Protein AF-A0A2V6BIV1-F1 (afdb_monomer_lite)

Secondary structure (DSSP, 8-state):
-HHHHHIIIIIS-S-GGG---TT-HHHHHHHHHHHTTTTSS-HHHHHHHHHSS-S-SHHHHHHHHHHHHHHHHHTTTS--S--

Structure (mmCIF, N/CA/C/O backbone):
data_AF-A0A2V6BIV1-F1
#
_entry.id   AF-A0A2V6BIV1-F1
#
loop_
_atom_site.group_PDB
_atom_site.id
_atom_site.type_symbol
_atom_site.label_atom_id
_atom_site.label_alt_id
_atom_site.label_comp_id
_atom_site.label_asym_id
_atom_site.label_entity_id
_atom_site.label_seq_id
_atom_site.pdbx_PDB_ins_code
_atom_site.Cartn_x
_atom_site.Cartn_y
_atom_site.Cartn_z
_atom_site.occupancy
_atom_site.B_iso_or_equiv
_atom_site.auth_seq_id
_atom_site.auth_comp_id
_atom_site.auth_asym_id
_atom_site.auth_atom_id
_atom_site.pdbx_PDB_model_num
ATOM 1 N N . MET A 1 1 ? -2.987 1.017 -1.677 1.00 92.69 1 MET A N 1
ATOM 2 C CA . MET A 1 1 ? -2.939 -0.276 -0.956 1.00 92.69 1 MET A CA 1
ATOM 3 C C . MET A 1 1 ? -2.737 -1.484 -1.868 1.00 92.69 1 MET A C 1
ATOM 5 O O . MET A 1 1 ? -1.993 -2.359 -1.464 1.00 92.69 1 MET A O 1
ATOM 9 N N . GLN A 1 2 ? -3.301 -1.544 -3.084 1.00 97.12 2 GLN A N 1
ATOM 10 C CA . GLN A 1 2 ? -3.174 -2.730 -3.960 1.00 97.12 2 GLN A CA 1
ATOM 11 C C . GLN A 1 2 ? -1.728 -3.110 -4.327 1.00 97.12 2 GLN A C 1
ATOM 13 O O . GLN A 1 2 ? -1.367 -4.274 -4.212 1.00 97.12 2 GLN A O 1
ATOM 18 N N . LEU A 1 3 ? -0.867 -2.142 -4.676 1.00 97.75 3 LEU A N 1
ATOM 19 C CA . LEU A 1 3 ? 0.557 -2.424 -4.931 1.00 97.75 3 LEU A CA 1
ATOM 20 C C . LEU A 1 3 ? 1.249 -3.042 -3.705 1.00 97.75 3 LEU A C 1
ATOM 22 O O . LEU A 1 3 ? 2.001 -4.000 -3.830 1.00 97.75 3 LEU A O 1
ATOM 26 N N . HIS A 1 4 ? 0.963 -2.506 -2.517 1.00 98.00 4 HIS A N 1
ATOM 27 C CA . HIS A 1 4 ? 1.511 -3.007 -1.259 1.00 98.00 4 HIS A CA 1
ATOM 28 C C . HIS A 1 4 ? 0.991 -4.409 -0.918 1.00 98.00 4 HIS A C 1
ATOM 30 O O . HIS A 1 4 ? 1.782 -5.270 -0.555 1.00 98.00 4 HIS A O 1
ATOM 36 N N . ASP A 1 5 ? -0.306 -4.664 -1.105 1.00 98.12 5 ASP A N 1
ATOM 37 C CA . ASP A 1 5 ? -0.912 -5.988 -0.920 1.00 98.12 5 ASP A CA 1
ATOM 38 C C . ASP A 1 5 ? -0.277 -7.032 -1.850 1.00 98.12 5 ASP A C 1
ATOM 40 O O . ASP A 1 5 ? 0.076 -8.125 -1.403 1.00 98.12 5 ASP A O 1
ATOM 44 N N . TYR A 1 6 ? -0.052 -6.672 -3.120 1.00 98.31 6 TYR A N 1
ATOM 45 C CA . TYR A 1 6 ? 0.641 -7.530 -4.077 1.00 98.31 6 TYR A CA 1
ATOM 46 C C . TYR A 1 6 ? 2.081 -7.808 -3.639 1.00 98.31 6 TYR A C 1
ATOM 48 O O . TYR A 1 6 ? 2.454 -8.971 -3.507 1.00 98.31 6 TYR A O 1
ATOM 56 N N . ILE A 1 7 ? 2.876 -6.769 -3.353 1.00 98.50 7 ILE A N 1
ATOM 57 C CA . ILE A 1 7 ? 4.262 -6.928 -2.888 1.00 98.50 7 ILE A CA 1
ATOM 58 C C . ILE A 1 7 ? 4.313 -7.835 -1.656 1.00 98.50 7 ILE A C 1
ATOM 60 O O . ILE A 1 7 ? 5.032 -8.834 -1.656 1.00 98.50 7 ILE A O 1
ATOM 64 N N . ALA A 1 8 ? 3.526 -7.521 -0.626 1.00 98.50 8 ALA A N 1
ATOM 65 C CA . ALA A 1 8 ? 3.533 -8.251 0.631 1.00 98.50 8 ALA A CA 1
ATOM 66 C C . ALA A 1 8 ? 3.193 -9.731 0.424 1.00 98.50 8 ALA A C 1
ATOM 68 O O . ALA A 1 8 ? 3.926 -10.603 0.881 1.00 98.50 8 ALA A O 1
ATOM 69 N N . ARG A 1 9 ? 2.118 -10.038 -0.312 1.00 97.81 9 ARG A N 1
ATOM 70 C CA . ARG A 1 9 ? 1.609 -11.414 -0.425 1.00 97.81 9 ARG A CA 1
ATOM 71 C C . ARG A 1 9 ? 2.283 -12.242 -1.513 1.00 97.81 9 ARG A C 1
ATOM 73 O O . ARG A 1 9 ? 2.376 -13.461 -1.363 1.00 97.81 9 ARG A O 1
ATOM 80 N N . LYS A 1 10 ? 2.680 -11.617 -2.622 1.00 98.06 10 LYS A N 1
ATOM 81 C CA . LYS A 1 10 ? 3.162 -12.308 -3.829 1.00 98.06 10 LYS A CA 1
ATOM 82 C C . LYS A 1 10 ? 4.674 -12.298 -3.979 1.00 98.06 10 LYS A C 1
ATOM 84 O O . LYS A 1 10 ? 5.179 -13.243 -4.563 1.00 98.06 10 LYS A O 1
ATOM 89 N N . ILE A 1 11 ? 5.358 -11.274 -3.467 1.00 98.12 11 ILE A N 1
ATOM 90 C CA . ILE A 1 11 ? 6.821 -11.160 -3.560 1.00 98.12 11 ILE A CA 1
ATOM 91 C C . ILE A 1 11 ? 7.457 -11.518 -2.217 1.00 98.12 11 ILE A C 1
ATOM 93 O O . ILE A 1 11 ? 8.296 -12.403 -2.125 1.00 98.12 11 ILE A O 1
ATOM 97 N N . LEU A 1 12 ? 7.030 -10.851 -1.143 1.00 98.31 12 LEU A N 1
ATOM 98 C CA . LEU A 1 12 ? 7.636 -11.025 0.180 1.00 98.31 12 LEU A CA 1
ATOM 99 C C . LEU A 1 12 ? 7.082 -12.226 0.950 1.00 98.31 12 LEU A C 1
ATOM 101 O O . LEU A 1 12 ? 7.710 -12.670 1.906 1.00 98.31 12 LEU A O 1
ATOM 105 N N . HIS A 1 13 ? 5.902 -12.721 0.568 1.00 97.69 13 HIS A N 1
ATOM 106 C CA . HIS A 1 13 ? 5.151 -13.751 1.293 1.00 97.69 13 HIS A CA 1
ATOM 107 C C . HIS A 1 13 ? 4.976 -13.438 2.791 1.00 97.69 13 HIS A C 1
ATOM 109 O O . HIS A 1 13 ? 5.037 -14.315 3.650 1.00 97.69 13 HIS A O 1
ATOM 115 N N . GLN A 1 14 ? 4.735 -12.165 3.098 1.00 97.81 14 GLN A N 1
ATOM 116 C CA . GLN A 1 14 ? 4.564 -11.627 4.443 1.00 97.81 14 GLN A CA 1
ATOM 117 C C . GLN A 1 14 ? 3.166 -11.011 4.619 1.00 97.81 14 GLN A C 1
ATOM 119 O O . GLN A 1 14 ? 2.529 -10.605 3.640 1.00 97.81 14 GLN A O 1
ATOM 124 N N . PRO A 1 15 ? 2.669 -10.893 5.864 1.00 97.44 15 PRO A N 1
ATOM 125 C CA . PRO A 1 15 ? 1.466 -10.120 6.143 1.00 97.44 15 PRO A CA 1
ATOM 126 C C . PRO A 1 15 ? 1.660 -8.648 5.736 1.00 97.44 15 PRO A C 1
ATOM 128 O O . PRO A 1 15 ? 2.672 -8.058 6.120 1.00 97.44 15 PRO A O 1
ATOM 131 N N . PRO A 1 16 ? 0.702 -8.022 5.023 1.00 97.06 16 PRO A N 1
ATOM 132 C CA . PRO A 1 16 ? 0.793 -6.606 4.655 1.00 97.06 16 PRO A CA 1
ATOM 133 C C . PRO A 1 16 ? 1.067 -5.681 5.851 1.00 97.06 16 PRO A C 1
ATOM 135 O O . PRO A 1 16 ? 1.858 -4.752 5.760 1.00 97.06 16 PRO A O 1
ATOM 138 N N . GLN A 1 17 ? 0.481 -5.980 7.013 1.00 96.69 17 GLN A N 1
ATOM 139 C CA . GLN A 1 17 ? 0.591 -5.160 8.223 1.00 96.69 17 GLN A CA 1
ATOM 140 C C . GLN A 1 17 ? 1.995 -5.128 8.845 1.00 96.69 17 GLN A C 1
ATOM 142 O O . GLN A 1 17 ? 2.258 -4.276 9.689 1.00 96.69 17 GLN A O 1
ATOM 147 N N . SER A 1 18 ? 2.879 -6.059 8.483 1.00 96.50 18 SER A N 1
ATOM 148 C CA . SER A 1 18 ? 4.192 -6.212 9.121 1.00 96.50 18 SER A CA 1
ATOM 149 C C . SER A 1 18 ? 5.333 -6.433 8.130 1.00 96.50 18 SER A C 1
ATOM 151 O O . SER A 1 18 ? 6.431 -6.794 8.549 1.00 96.50 18 SER A O 1
ATOM 153 N N . CYS A 1 19 ? 5.091 -6.283 6.825 1.00 97.38 19 CYS A N 1
ATOM 154 C CA . CYS A 1 19 ? 6.127 -6.524 5.829 1.00 97.38 19 CYS A CA 1
ATOM 155 C C . CYS A 1 19 ? 7.125 -5.362 5.737 1.00 97.38 19 CYS A C 1
A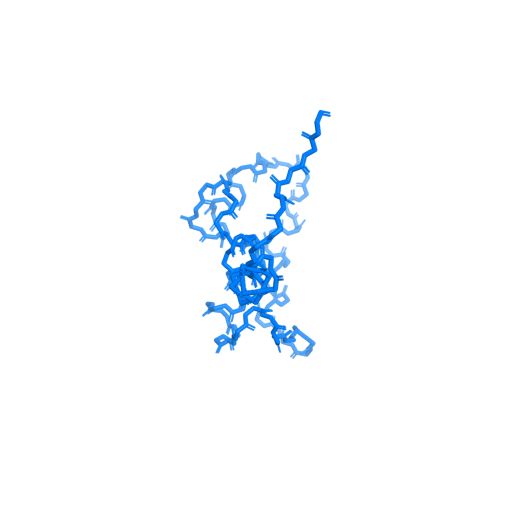TOM 157 O O . CYS A 1 19 ? 6.777 -4.206 5.986 1.00 97.38 19 CYS A O 1
ATOM 159 N N . ASN A 1 20 ? 8.351 -5.665 5.308 1.00 97.62 20 ASN A N 1
ATOM 160 C CA . ASN A 1 20 ? 9.401 -4.678 5.067 1.00 97.62 20 ASN A CA 1
ATOM 161 C C . ASN A 1 20 ? 10.047 -4.907 3.695 1.00 97.62 20 ASN A C 1
ATOM 163 O O . ASN A 1 20 ? 10.339 -6.038 3.319 1.00 97.62 20 ASN A O 1
ATOM 167 N N . TYR A 1 21 ? 10.252 -3.826 2.944 1.00 97.81 21 TYR A N 1
ATOM 168 C CA . TYR A 1 21 ? 10.776 -3.865 1.576 1.00 97.81 21 TYR A CA 1
ATOM 16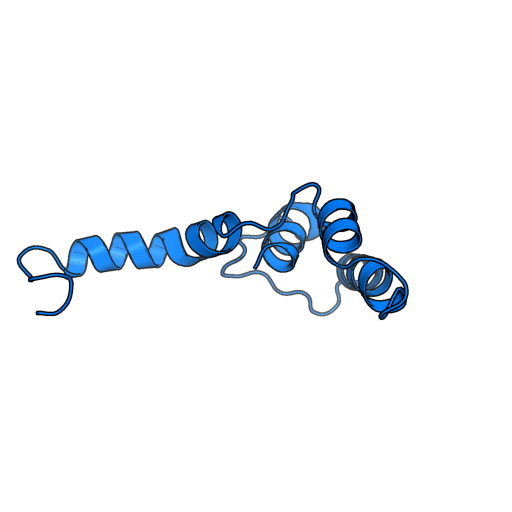9 C C . TYR A 1 21 ? 12.294 -3.690 1.517 1.00 97.81 21 TYR A C 1
ATOM 171 O O . TYR A 1 21 ? 12.887 -3.913 0.462 1.00 97.81 21 TYR A O 1
ATOM 179 N N . ALA A 1 22 ? 12.902 -3.221 2.612 1.00 97.81 22 ALA A N 1
ATOM 180 C CA . ALA A 1 22 ? 14.319 -2.898 2.664 1.00 97.81 22 ALA A CA 1
ATOM 181 C C . ALA A 1 22 ? 15.177 -4.083 2.199 1.00 97.81 22 ALA A C 1
ATOM 183 O O . ALA A 1 22 ? 14.869 -5.240 2.482 1.00 97.81 22 ALA A O 1
ATOM 184 N N . ASP A 1 23 ? 16.230 -3.766 1.444 1.00 97.25 23 ASP A N 1
ATOM 185 C CA . ASP A 1 23 ? 17.205 -4.718 0.904 1.00 97.25 23 ASP A CA 1
ATOM 186 C C . ASP A 1 23 ? 16.630 -5.831 0.005 1.00 97.25 23 ASP A C 1
ATOM 188 O O . ASP A 1 23 ? 17.335 -6.774 -0.360 1.00 97.25 23 ASP A O 1
ATOM 192 N N . ASN A 1 24 ? 15.374 -5.704 -0.445 1.00 98.38 24 ASN A N 1
ATOM 193 C CA . ASN A 1 24 ? 14.766 -6.654 -1.367 1.00 98.38 24 ASN A CA 1
ATOM 194 C C . ASN A 1 24 ? 14.874 -6.183 -2.830 1.00 98.38 24 ASN A C 1
ATOM 196 O O . ASN A 1 24 ? 14.117 -5.331 -3.307 1.00 98.38 24 ASN A O 1
ATOM 200 N N . LYS A 1 25 ? 15.815 -6.780 -3.570 1.00 98.44 25 LYS A N 1
ATOM 201 C CA . LYS A 1 25 ? 16.044 -6.467 -4.991 1.00 98.44 25 LYS A CA 1
ATOM 202 C C . LYS A 1 25 ? 14.849 -6.802 -5.880 1.00 98.44 25 LYS A C 1
ATOM 204 O O . LYS A 1 25 ? 14.593 -6.061 -6.821 1.00 98.44 25 LYS A O 1
ATOM 209 N N . GLU A 1 26 ? 14.120 -7.875 -5.588 1.00 98.44 26 GLU A N 1
ATOM 210 C CA . GLU A 1 26 ? 12.962 -8.291 -6.384 1.00 98.44 26 GLU A CA 1
ATOM 211 C C . GLU A 1 26 ? 11.830 -7.260 -6.301 1.00 98.44 26 GLU A C 1
ATOM 213 O O . GLU A 1 26 ? 11.313 -6.826 -7.332 1.00 98.44 26 GLU A O 1
ATOM 218 N N . VAL A 1 27 ? 11.523 -6.772 -5.093 1.00 98.62 27 VAL A N 1
ATOM 219 C CA . VAL A 1 27 ? 10.575 -5.666 -4.881 1.00 98.62 27 VAL A CA 1
ATOM 220 C C . VAL A 1 27 ? 11.037 -4.410 -5.616 1.00 98.62 27 VAL A C 1
ATOM 222 O O . VAL A 1 27 ? 10.235 -3.768 -6.296 1.00 98.62 27 VAL A O 1
ATOM 225 N N . GLY A 1 28 ? 12.328 -4.075 -5.532 1.00 98.50 28 GLY A N 1
ATOM 226 C CA . GLY A 1 28 ? 12.905 -2.941 -6.255 1.00 98.50 28 GLY A CA 1
ATOM 227 C C . GLY A 1 28 ? 12.750 -3.062 -7.775 1.00 98.50 28 GLY A C 1
ATOM 228 O O . GLY A 1 28 ? 12.305 -2.119 -8.428 1.00 98.50 28 GLY A O 1
ATOM 229 N N . THR A 1 29 ? 13.057 -4.230 -8.348 1.00 98.62 29 THR A N 1
ATOM 230 C CA . THR A 1 29 ? 12.881 -4.504 -9.781 1.00 98.62 29 THR A CA 1
ATOM 231 C C . THR A 1 29 ? 11.416 -4.404 -10.197 1.00 98.62 29 THR A C 1
ATOM 233 O O . THR A 1 29 ? 11.112 -3.783 -11.219 1.00 98.62 29 THR A O 1
ATOM 236 N N . TRP A 1 30 ? 10.504 -4.967 -9.405 1.00 98.38 30 TRP A N 1
ATOM 237 C CA . TRP A 1 30 ? 9.071 -4.910 -9.678 1.00 98.38 30 TRP A CA 1
ATOM 238 C C . TRP A 1 30 ? 8.542 -3.470 -9.651 1.00 98.38 30 TRP A C 1
ATOM 240 O O . TRP A 1 30 ? 7.912 -3.034 -10.614 1.00 98.38 30 TRP A O 1
ATOM 250 N N . LEU A 1 31 ? 8.881 -2.689 -8.619 1.00 98.31 31 LEU A N 1
ATOM 251 C CA . LEU A 1 31 ? 8.519 -1.270 -8.535 1.0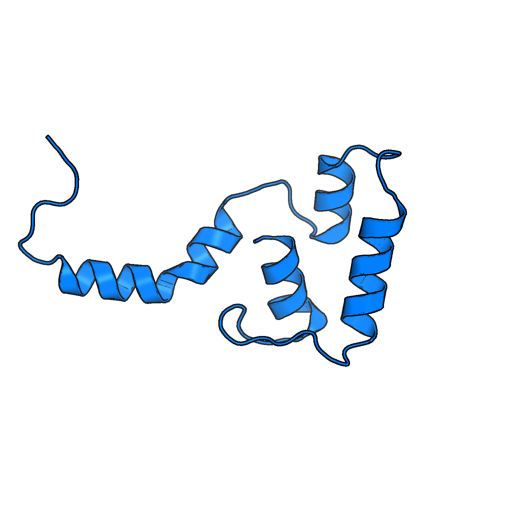0 98.31 31 LEU A CA 1
ATOM 252 C C . LEU A 1 31 ? 9.104 -0.466 -9.698 1.00 98.31 31 LEU A C 1
ATOM 254 O O . LEU A 1 31 ? 8.395 0.328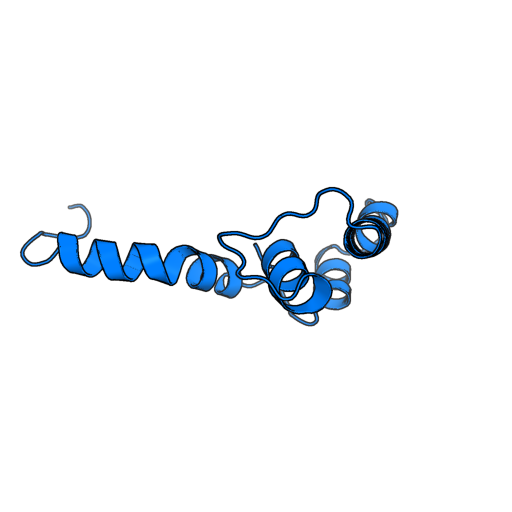 -10.314 1.00 98.31 31 LEU A O 1
ATOM 258 N N . ASN A 1 32 ? 10.371 -0.693 -10.049 1.00 98.31 32 ASN A N 1
ATOM 259 C CA . ASN A 1 32 ? 11.010 0.001 -11.162 1.00 98.31 32 ASN A CA 1
ATOM 260 C C . ASN A 1 32 ? 10.295 -0.267 -12.497 1.00 98.31 32 ASN A C 1
ATOM 262 O O . ASN A 1 32 ? 10.156 0.645 -13.306 1.00 98.31 32 ASN A O 1
ATOM 266 N N . ASN A 1 33 ? 9.786 -1.483 -12.727 1.00 97.50 33 ASN A N 1
ATOM 267 C CA . ASN A 1 33 ? 9.028 -1.806 -13.941 1.00 97.50 33 ASN A CA 1
ATOM 268 C C . ASN A 1 33 ? 7.725 -1.007 -14.086 1.00 97.50 33 ASN A C 1
ATOM 270 O O . ASN A 1 33 ? 7.295 -0.764 -15.214 1.00 97.50 33 ASN A O 1
ATOM 274 N N . ILE A 1 34 ? 7.142 -0.579 -12.969 1.00 97.00 34 ILE A N 1
ATOM 275 C CA . ILE A 1 34 ? 5.962 0.285 -12.922 1.00 97.00 34 ILE A CA 1
ATOM 276 C C . ILE A 1 34 ? 6.391 1.746 -13.082 1.00 97.00 34 ILE A C 1
ATOM 278 O O . ILE A 1 34 ? 5.934 2.440 -13.986 1.00 97.00 34 ILE A O 1
ATOM 282 N N . LEU A 1 35 ? 7.307 2.205 -12.224 1.00 97.38 35 LEU A N 1
ATOM 283 C CA . LEU A 1 35 ? 7.695 3.613 -12.112 1.00 97.38 35 LEU A CA 1
ATOM 284 C C . LEU A 1 35 ? 8.384 4.142 -13.375 1.00 97.38 35 LEU A C 1
ATOM 286 O O . LEU A 1 35 ? 8.156 5.289 -13.756 1.00 97.38 35 LEU A O 1
ATOM 290 N N . LYS A 1 36 ? 9.170 3.307 -14.072 1.00 97.56 36 LYS A N 1
ATOM 291 C CA . LYS A 1 36 ? 9.881 3.705 -15.298 1.00 97.56 36 LYS A CA 1
ATOM 292 C C . LYS A 1 36 ? 8.957 4.113 -16.451 1.00 97.56 36 LYS A C 1
ATOM 294 O O . LYS A 1 36 ? 9.411 4.789 -17.366 1.00 97.56 36 LYS A O 1
ATOM 299 N N . LYS A 1 37 ? 7.683 3.698 -16.432 1.00 96.88 37 LYS A N 1
ATOM 300 C CA . LYS A 1 37 ? 6.698 4.059 -17.467 1.00 96.88 37 LYS A CA 1
ATOM 301 C C . LYS A 1 37 ? 6.314 5.544 -17.399 1.00 96.88 37 LYS A C 1
ATOM 303 O O . LYS A 1 37 ? 5.937 6.132 -18.414 1.00 96.88 37 LYS A O 1
ATOM 308 N N . GLY A 1 38 ? 6.428 6.172 -16.226 1.00 95.62 38 GLY A N 1
ATOM 309 C CA . GLY A 1 38 ? 6.070 7.577 -16.027 1.00 95.62 38 GLY A CA 1
ATOM 310 C C . GLY A 1 38 ? 4.638 7.879 -16.485 1.00 95.62 38 GLY A C 1
ATOM 311 O O . GLY A 1 38 ? 3.726 7.092 -16.251 1.00 95.62 38 GLY A O 1
ATOM 312 N N . GLY A 1 39 ? 4.445 9.012 -17.164 1.00 96.69 39 GLY A N 1
ATOM 313 C CA . GLY A 1 39 ? 3.146 9.425 -17.713 1.00 96.69 39 GLY A CA 1
ATOM 314 C C . GLY A 1 39 ? 2.852 8.928 -19.132 1.00 96.69 39 GLY A C 1
ATOM 315 O O . GLY A 1 39 ? 1.967 9.475 -19.780 1.00 96.69 39 GLY A O 1
ATOM 316 N N . THR A 1 40 ? 3.616 7.963 -19.653 1.00 97.19 40 THR A N 1
ATOM 317 C CA . THR A 1 40 ? 3.506 7.537 -21.063 1.00 97.19 40 THR A CA 1
ATOM 318 C C . THR A 1 40 ? 2.427 6.479 -21.311 1.00 97.19 40 THR A C 1
ATOM 320 O O . THR A 1 40 ? 2.036 6.263 -22.456 1.00 97.19 40 THR A O 1
ATOM 323 N N . GLU A 1 41 ? 1.913 5.840 -20.257 1.00 96.75 41 GLU A N 1
ATOM 324 C CA . GLU A 1 41 ? 0.881 4.801 -20.329 1.00 96.75 41 GLU A CA 1
ATOM 325 C C . GLU A 1 41 ? -0.308 5.119 -19.408 1.00 96.75 41 GLU A C 1
ATOM 327 O O . GLU A 1 41 ? -0.153 5.776 -18.377 1.00 96.75 41 GLU A O 1
ATOM 332 N N . ASP A 1 42 ? -1.503 4.623 -19.758 1.00 97.88 42 ASP A N 1
ATOM 333 C CA . ASP A 1 42 ? -2.692 4.752 -18.908 1.00 97.88 42 ASP A CA 1
ATOM 334 C C . ASP A 1 42 ? -2.474 4.053 -17.558 1.00 97.88 42 ASP A C 1
ATOM 336 O O . ASP A 1 42 ? -2.164 2.862 -17.484 1.00 97.88 42 ASP A O 1
ATOM 340 N N . TRP A 1 43 ? -2.673 4.793 -16.470 1.00 97.00 43 TRP A N 1
ATOM 341 C CA . TRP A 1 43 ? -2.373 4.309 -15.126 1.00 97.00 43 TRP A CA 1
ATOM 342 C C . TRP A 1 43 ? -3.226 3.105 -14.698 1.00 97.00 43 TRP A C 1
ATOM 344 O O . TRP A 1 43 ? -2.752 2.289 -13.908 1.00 97.00 43 TRP A O 1
ATOM 354 N N . ARG A 1 44 ? -4.463 2.958 -15.200 1.00 97.25 44 ARG A N 1
ATOM 355 C CA . ARG A 1 44 ? -5.322 1.803 -14.880 1.00 97.25 44 ARG A CA 1
ATOM 356 C C . ARG A 1 44 ? -4.785 0.552 -15.543 1.00 97.25 44 ARG A C 1
ATOM 358 O O . ARG A 1 44 ? -4.741 -0.497 -14.905 1.00 97.25 44 ARG A O 1
ATOM 365 N N . LYS A 1 45 ? -4.336 0.677 -16.795 1.00 97.94 45 LYS A N 1
ATOM 366 C CA . LYS A 1 45 ? -3.652 -0.407 -17.505 1.00 97.94 45 LYS A CA 1
ATOM 367 C C . LYS A 1 45 ? -2.389 -0.820 -16.750 1.00 97.94 45 LYS A C 1
ATOM 369 O O . LYS A 1 45 ? -2.244 -1.995 -16.434 1.00 97.94 45 LYS A O 1
ATOM 374 N N . VAL A 1 46 ? -1.534 0.139 -16.391 1.00 98.00 46 VAL A N 1
ATOM 375 C CA . VAL A 1 46 ? -0.293 -0.131 -15.645 1.00 98.00 46 VAL A CA 1
ATOM 376 C C . VAL A 1 46 ? -0.571 -0.808 -14.301 1.00 98.00 46 VAL A C 1
ATOM 378 O O . VAL A 1 46 ? 0.098 -1.780 -13.955 1.00 98.00 46 VAL A O 1
ATOM 381 N N . LEU A 1 47 ? -1.571 -0.330 -13.553 1.00 97.75 47 LEU A N 1
ATOM 382 C CA . LEU A 1 47 ? -1.977 -0.941 -12.288 1.00 97.75 47 LEU A CA 1
ATOM 383 C C . LEU A 1 47 ? -2.418 -2.393 -12.494 1.00 97.75 47 LEU A C 1
ATOM 385 O O . LEU A 1 47 ? -1.898 -3.277 -11.820 1.00 97.75 47 LEU A O 1
ATOM 389 N N . LYS A 1 48 ? -3.328 -2.636 -13.444 1.00 97.56 48 LYS A N 1
ATOM 390 C CA . LYS A 1 48 ? -3.866 -3.970 -13.730 1.00 97.56 48 LYS A CA 1
ATOM 391 C C . LYS A 1 48 ? -2.795 -4.943 -14.205 1.00 97.56 48 LYS A C 1
ATOM 393 O O . LYS A 1 48 ? -2.799 -6.094 -13.787 1.00 97.56 48 LYS A O 1
ATOM 398 N N . GLU A 1 49 ? -1.868 -4.495 -15.047 1.00 97.06 49 GLU A N 1
ATOM 399 C CA . GLU A 1 49 ? -0.721 -5.302 -15.476 1.00 97.06 49 GLU A CA 1
ATOM 400 C C . GLU A 1 49 ? 0.187 -5.671 -14.299 1.00 97.06 49 GLU A C 1
ATOM 402 O O . GLU A 1 49 ? 0.677 -6.795 -14.229 1.00 97.06 49 GLU A O 1
ATOM 407 N N . ALA A 1 50 ? 0.399 -4.743 -13.363 1.00 97.00 50 ALA A N 1
ATOM 408 C CA . ALA A 1 50 ? 1.272 -4.963 -12.219 1.00 97.00 50 ALA A CA 1
ATOM 409 C C . ALA A 1 50 ? 0.659 -5.885 -11.155 1.00 97.00 50 ALA A C 1
ATOM 411 O O . ALA A 1 50 ? 1.369 -6.710 -10.583 1.00 97.00 50 ALA A O 1
ATOM 412 N N . THR A 1 51 ? -0.634 -5.728 -10.857 1.00 97.00 51 THR A N 1
ATOM 413 C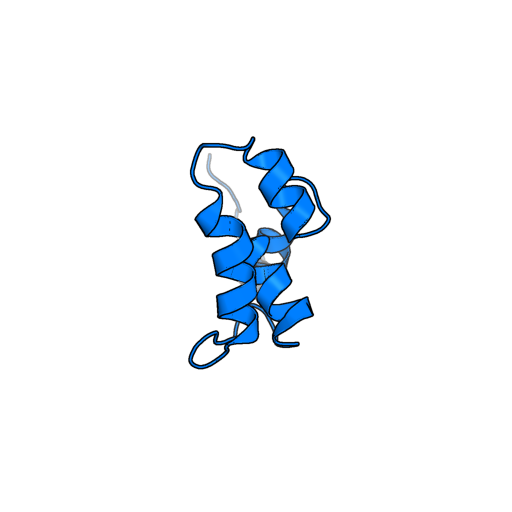 CA . THR A 1 51 ? -1.299 -6.415 -9.735 1.00 97.00 51 THR A CA 1
ATOM 414 C C . THR A 1 51 ? -2.196 -7.574 -10.161 1.00 97.00 51 THR A C 1
ATOM 416 O O . THR A 1 51 ? -2.556 -8.400 -9.321 1.00 97.00 51 THR A O 1
ATOM 419 N N . GLY A 1 52 ? -2.578 -7.639 -11.438 1.00 96.62 52 GLY A N 1
ATOM 420 C CA . GLY A 1 52 ? -3.563 -8.581 -11.970 1.00 96.62 52 GLY A CA 1
ATOM 421 C C . GLY A 1 52 ? -5.024 -8.188 -11.718 1.00 96.62 52 GLY A C 1
ATOM 422 O O . GLY A 1 52 ? -5.920 -8.948 -12.078 1.00 96.62 52 GLY A O 1
ATOM 423 N N . GLU A 1 53 ? -5.295 -7.027 -11.115 1.00 95.62 53 GLU A N 1
ATOM 424 C CA . GLU A 1 53 ? -6.651 -6.582 -10.766 1.00 95.62 53 GLU A CA 1
ATOM 425 C C . GLU A 1 53 ? -6.890 -5.107 -11.113 1.00 95.62 53 GLU A C 1
ATOM 427 O O . GLU A 1 53 ? -5.987 -4.274 -11.036 1.00 95.62 53 GLU A O 1
ATOM 432 N N . ASP A 1 54 ? -8.132 -4.774 -11.477 1.00 97.69 54 ASP A N 1
ATOM 433 C CA . ASP A 1 54 ? -8.570 -3.382 -11.617 1.00 97.69 54 ASP A CA 1
ATOM 434 C C . ASP A 1 54 ? -8.520 -2.645 -10.264 1.00 97.69 54 ASP A C 1
ATOM 436 O O . ASP A 1 54 ? -8.420 -3.256 -9.193 1.00 97.69 54 ASP A O 1
ATOM 440 N N . ILE A 1 55 ? -8.595 -1.309 -10.291 1.00 96.88 55 ILE A N 1
ATOM 441 C CA . ILE A 1 55 ? -8.575 -0.522 -9.054 1.00 96.88 55 ILE A CA 1
ATOM 442 C C . ILE A 1 55 ? -9.735 -0.908 -8.124 1.00 96.88 55 ILE A C 1
ATOM 444 O O . ILE A 1 55 ? -10.890 -0.970 -8.542 1.00 96.88 55 ILE A O 1
ATOM 448 N N . SER A 1 56 ? -9.428 -1.162 -6.850 1.00 96.62 56 SER A N 1
ATOM 449 C CA . SER A 1 56 ? -10.419 -1.567 -5.851 1.00 96.62 56 SER A CA 1
ATOM 450 C C . SER A 1 56 ? -10.031 -1.158 -4.427 1.00 96.62 56 SER A C 1
ATOM 452 O O . SER A 1 56 ? -8.862 -0.927 -4.107 1.00 96.62 56 SER A O 1
ATOM 454 N N . THR A 1 57 ? -11.024 -1.106 -3.536 1.00 96.62 57 THR A N 1
ATOM 455 C CA . THR A 1 57 ? -10.836 -0.832 -2.099 1.00 96.62 57 THR A CA 1
ATOM 456 C C . THR A 1 57 ? -10.478 -2.082 -1.286 1.00 96.62 57 THR A C 1
ATOM 458 O O . THR A 1 57 ? -10.126 -1.959 -0.112 1.00 96.62 57 THR A O 1
ATOM 461 N N . ARG A 1 58 ? -10.503 -3.276 -1.900 1.00 97.19 58 ARG A N 1
ATOM 462 C CA . ARG A 1 58 ? -10.302 -4.584 -1.247 1.00 97.19 58 ARG A CA 1
ATOM 463 C C . ARG A 1 58 ? -9.048 -4.614 -0.376 1.00 97.19 58 ARG A C 1
ATOM 465 O O . ARG A 1 58 ? -9.136 -4.867 0.818 1.00 97.19 58 ARG A O 1
ATOM 472 N N . ALA A 1 59 ? -7.894 -4.281 -0.957 1.00 97.38 59 ALA A N 1
ATOM 473 C CA . ALA A 1 59 ? -6.610 -4.306 -0.257 1.00 97.38 59 ALA A CA 1
ATOM 474 C C . ALA A 1 59 ? -6.580 -3.397 0.986 1.00 97.38 59 ALA A C 1
ATOM 476 O O . ALA A 1 59 ? -5.907 -3.704 1.965 1.00 97.38 59 ALA A O 1
ATOM 477 N N . MET A 1 60 ? -7.300 -2.270 0.958 1.00 97.62 60 MET A N 1
ATOM 478 C CA . MET A 1 60 ? -7.398 -1.375 2.111 1.00 97.62 60 MET A CA 1
ATOM 479 C C . MET A 1 60 ? -8.278 -1.981 3.207 1.00 97.62 60 MET A C 1
ATOM 481 O O . MET A 1 60 ? -7.871 -1.999 4.367 1.00 97.62 60 MET A O 1
ATOM 485 N N . MET A 1 61 ? -9.440 -2.526 2.838 1.00 97.62 61 MET A N 1
ATOM 486 C CA . MET A 1 61 ? -10.330 -3.216 3.777 1.00 97.62 61 MET A CA 1
ATOM 487 C C . MET A 1 61 ? -9.633 -4.414 4.435 1.00 97.62 61 MET A C 1
ATOM 489 O O . MET A 1 61 ? -9.687 -4.563 5.653 1.00 97.62 61 MET A O 1
ATOM 493 N N . ASP A 1 62 ? -8.916 -5.222 3.651 1.00 97.12 62 ASP A N 1
ATOM 494 C CA . ASP A 1 62 ? -8.172 -6.386 4.142 1.00 97.12 62 ASP A CA 1
ATOM 495 C C . ASP A 1 62 ? -7.044 -5.986 5.100 1.00 97.12 62 ASP A C 1
ATOM 497 O O . ASP A 1 62 ? -6.834 -6.643 6.123 1.00 97.12 62 ASP A O 1
ATOM 501 N N . TYR A 1 63 ? -6.329 -4.898 4.795 1.00 98.00 63 TYR A N 1
ATOM 502 C CA . TYR A 1 63 ? -5.263 -4.384 5.652 1.00 98.00 63 TYR A CA 1
ATOM 503 C C . TYR A 1 63 ? -5.795 -3.996 7.038 1.00 98.00 63 TYR A C 1
ATOM 505 O O . TYR A 1 63 ? -5.224 -4.395 8.055 1.00 98.00 63 TYR A O 1
ATOM 513 N N . PHE A 1 64 ? -6.915 -3.267 7.086 1.00 98.25 64 PHE A N 1
ATOM 514 C CA . PHE A 1 64 ? -7.510 -2.778 8.333 1.00 98.25 64 PHE A CA 1
ATOM 515 C C . PHE A 1 64 ? -8.463 -3.764 9.010 1.00 98.25 64 PHE A C 1
ATOM 517 O O . PHE A 1 64 ? -8.928 -3.481 10.113 1.00 98.25 64 PHE A O 1
ATOM 524 N N . LYS A 1 65 ? -8.728 -4.934 8.418 1.00 97.38 65 LYS A N 1
ATOM 525 C CA . LYS A 1 65 ? -9.660 -5.928 8.965 1.00 97.38 65 LYS A CA 1
ATOM 526 C C . LYS A 1 65 ? -9.424 -6.259 10.451 1.00 97.38 65 LYS A C 1
ATOM 528 O O . LYS A 1 65 ? -10.405 -6.245 11.191 1.00 97.38 65 LYS A O 1
ATOM 533 N N . PRO A 1 66 ? -8.183 -6.481 10.940 1.00 96.50 66 PRO A N 1
ATOM 534 C CA . PRO A 1 66 ? -7.960 -6.751 12.364 1.00 96.50 66 PRO A CA 1
ATOM 535 C C . PRO A 1 66 ? -8.360 -5.577 13.267 1.00 96.50 66 PRO A C 1
ATOM 537 O O . PRO A 1 66 ? -8.965 -5.780 14.318 1.00 96.50 66 PRO A O 1
ATOM 540 N N . LEU A 1 67 ? -8.064 -4.346 12.838 1.00 97.81 67 LEU A N 1
ATOM 541 C CA . LEU A 1 67 ? -8.457 -3.139 13.561 1.00 97.81 67 LEU A CA 1
ATOM 542 C C . LEU A 1 67 ? -9.977 -2.969 13.549 1.00 97.81 67 LEU A C 1
ATOM 544 O O . LEU A 1 67 ? -10.555 -2.661 14.584 1.00 97.81 67 LEU A O 1
ATOM 548 N N . MET A 1 68 ? -10.629 -3.214 12.410 1.00 97.75 68 MET A N 1
ATOM 549 C CA . MET A 1 68 ? -12.086 -3.148 12.312 1.00 97.75 68 MET A CA 1
ATOM 550 C C . MET A 1 68 ? -12.762 -4.139 13.257 1.00 97.75 68 MET A C 1
ATOM 552 O O . MET A 1 68 ? -13.629 -3.731 14.022 1.00 97.75 68 MET A O 1
ATOM 556 N N . SER A 1 69 ? -12.310 -5.395 13.301 1.00 97.75 69 SER A N 1
ATOM 557 C CA . SER A 1 69 ? -12.843 -6.382 14.249 1.00 97.75 69 SER A CA 1
ATOM 558 C C . SER A 1 69 ? -12.634 -5.969 15.710 1.00 97.75 69 SER A C 1
ATOM 560 O O . SER A 1 69 ? -13.496 -6.201 16.557 1.00 97.75 69 SER A O 1
ATOM 562 N N . TRP A 1 70 ? -11.509 -5.322 16.024 1.00 98.25 70 TRP A N 1
ATOM 563 C CA . TRP A 1 70 ? -11.283 -4.773 17.360 1.00 98.25 70 TRP A CA 1
ATOM 564 C C . TRP A 1 70 ? -12.239 -3.611 17.671 1.00 98.25 70 TRP A C 1
ATOM 566 O O . TRP A 1 70 ? -12.860 -3.604 18.736 1.00 98.25 70 TRP A O 1
ATOM 576 N N . LEU A 1 71 ? -12.415 -2.670 16.737 1.00 98.19 71 LEU A N 1
ATOM 577 C CA . LEU A 1 71 ? -13.315 -1.519 16.871 1.00 98.19 71 LEU A CA 1
ATOM 578 C C . LEU A 1 71 ? -14.781 -1.941 17.021 1.00 98.19 71 LEU A C 1
ATOM 580 O O . LEU A 1 71 ? -15.490 -1.371 17.846 1.00 98.19 71 LEU A O 1
ATOM 584 N N . GLU A 1 72 ? -15.230 -2.961 16.290 1.00 97.25 72 GLU A N 1
ATOM 585 C CA . GLU A 1 72 ? -16.566 -3.554 16.451 1.00 97.25 72 GLU A CA 1
ATOM 586 C C . GLU A 1 72 ? -16.788 -4.058 17.883 1.00 97.25 72 GLU A C 1
ATOM 588 O O . GLU A 1 72 ? -17.856 -3.857 18.459 1.00 97.25 72 GLU A O 1
ATOM 593 N N . GLY A 1 73 ? -15.762 -4.661 18.493 1.00 97.88 73 GLY A N 1
ATOM 594 C CA . GLY A 1 73 ? -15.779 -5.043 19.902 1.00 97.88 73 GLY A CA 1
ATOM 595 C C . GLY A 1 73 ? -15.872 -3.841 20.844 1.00 97.88 73 GLY A C 1
ATOM 596 O O . GLY A 1 73 ? -16.676 -3.861 21.775 1.00 97.88 73 GLY A O 1
ATOM 597 N N . GLN A 1 74 ? -15.086 -2.791 20.590 1.00 98.00 74 GLN A N 1
ATOM 598 C CA . GLN A 1 74 ? -15.058 -1.582 21.426 1.00 98.00 74 GLN A CA 1
ATOM 599 C C . GLN A 1 74 ? -16.340 -0.747 21.338 1.00 98.00 74 GLN A C 1
ATOM 601 O O . GLN A 1 74 ? -16.722 -0.087 22.305 1.00 98.00 74 GLN A O 1
ATOM 606 N N . ASN A 1 75 ? -17.009 -0.776 20.188 1.00 97.50 75 ASN A N 1
ATOM 607 C CA . ASN A 1 75 ? -18.199 0.025 19.925 1.00 97.50 75 ASN A CA 1
ATOM 608 C C . ASN A 1 75 ? -19.507 -0.666 20.330 1.00 97.50 75 ASN A C 1
ATOM 610 O O . ASN A 1 75 ? -20.581 -0.100 20.128 1.00 97.50 75 ASN A O 1
ATOM 614 N N . LYS A 1 76 ? -19.450 -1.859 20.938 1.00 96.88 76 LYS A N 1
ATOM 615 C CA . LYS A 1 76 ? -20.642 -2.515 21.490 1.00 96.88 76 LYS A CA 1
ATOM 616 C C . LYS A 1 76 ? -21.363 -1.581 22.469 1.00 96.88 76 LYS A C 1
ATOM 618 O O . LYS A 1 76 ? -20.775 -1.115 23.440 1.00 96.88 76 LYS A O 1
ATOM 623 N N . GLY A 1 77 ? -22.645 -1.325 22.204 1.00 95.56 77 GLY A N 1
ATOM 624 C CA . GLY A 1 77 ? -23.492 -0.451 23.024 1.00 95.56 77 GLY A CA 1
ATOM 625 C C . GLY A 1 77 ? -23.310 1.053 22.783 1.00 95.56 77 GLY A C 1
ATOM 626 O O . GLY A 1 77 ? -23.870 1.842 23.537 1.00 95.56 77 GLY A O 1
ATOM 627 N N . ARG A 1 78 ? -22.550 1.465 21.760 1.00 95.88 78 ARG A N 1
ATOM 628 C CA . ARG A 1 78 ? -22.373 2.875 21.375 1.00 95.88 78 ARG A CA 1
ATOM 629 C C . ARG A 1 78 ? -23.141 3.187 20.090 1.00 95.88 78 ARG A C 1
ATOM 631 O O . ARG A 1 78 ? -23.276 2.319 19.230 1.00 95.88 78 ARG A O 1
ATOM 638 N N . GLN A 1 79 ? -23.596 4.431 19.935 1.00 94.25 79 GLN A N 1
ATOM 639 C CA . GLN A 1 79 ? -24.064 4.932 18.639 1.00 94.25 79 GLN A CA 1
ATOM 640 C C . GLN A 1 79 ? -22.865 5.037 17.688 1.00 94.25 79 GLN A C 1
ATOM 642 O O . GLN A 1 79 ? -21.832 5.605 18.045 1.00 94.25 79 GLN A O 1
ATOM 647 N N . ILE A 1 80 ? -22.991 4.456 16.494 1.00 94.50 80 ILE A N 1
ATOM 648 C CA . ILE A 1 80 ? -21.981 4.519 15.433 1.00 94.50 80 ILE A CA 1
ATOM 649 C C . ILE A 1 80 ? -22.536 5.413 14.326 1.00 94.50 80 ILE A C 1
ATOM 651 O O . ILE A 1 80 ? -23.620 5.147 13.814 1.00 94.50 80 ILE A O 1
ATOM 655 N N . GLY A 1 81 ? -21.781 6.441 13.947 1.00 92.25 81 GLY A N 1
ATOM 656 C CA . GLY A 1 81 ? -22.217 7.473 13.008 1.00 92.25 81 GLY A CA 1
ATOM 657 C C . GLY A 1 81 ? -22.384 8.823 13.699 1.00 92.25 81 GLY A C 1
ATOM 658 O O . GLY A 1 81 ? -21.969 9.004 14.842 1.00 92.25 81 GLY A O 1
ATOM 659 N N . TRP A 1 82 ? -22.963 9.768 12.979 1.00 91.69 82 TRP A N 1
ATOM 660 C CA . TRP A 1 82 ? -23.205 11.144 13.409 1.00 91.69 82 TRP A CA 1
ATOM 661 C C . TRP A 1 82 ? -24.643 11.520 13.042 1.00 91.69 82 TRP A C 1
ATOM 663 O O . TRP A 1 82 ? -25.190 10.931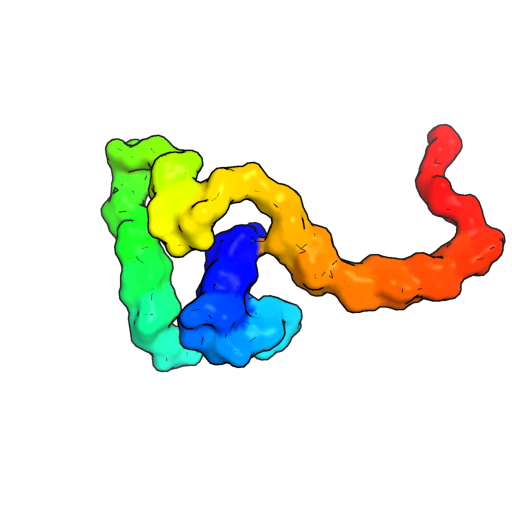 12.105 1.00 91.69 82 TRP A O 1
ATOM 673 N N . ASP A 1 83 ? -25.226 12.455 13.796 1.00 78.94 83 ASP A N 1
ATOM 674 C CA . ASP A 1 83 ? -26.568 13.004 13.553 1.00 78.94 83 ASP A CA 1
ATOM 675 C C . ASP A 1 83 ? -26.574 14.028 12.404 1.00 78.94 83 ASP A C 1
ATOM 677 O O . ASP A 1 83 ? -25.590 14.801 12.285 1.00 78.94 83 ASP A O 1
#

Radius of gyration: 16.81 Å; chains: 1; bounding box: 44×27×44 Å

Sequence (83 aa):
MQLHDYIARKILHQPPQSCNYADNKEVGTWLNNILKKGGTEDWRKVLKEATGEDISTRAMMDYFKPLMSWLEGQNKGRQIGWD

pLDDT: mean 97.02, std 2.38, range [78.94, 98.62]

Foldseek 3Di:
DLLLLCCQCPPVVHQSLDDDCPPPVVNVVLVCVLPVCPPVDDNQVSSCVSRVDGDDCVSVCSNCVVVVVVVVVVCVPHDDDDD